Protein 8X8A (pdb70)

InterPro domains:
  IPR004241 Autophagy protein Atg8 ubiquitin-like [PF02991] (14-116)
  IPR004241 Autophagy protein Atg8 ubiquitin-like [PTHR10969] (2-116)
  IPR029071 Ubiquitin-like domain superfamily [SSF54236] (1-116)

Foldseek 3Di:
DDDVVCVVDPLVVLLVVLVVVCVVCVQWAWEFEFAFAPFPFAGQPDGIDTGGQQAFLLNVVVVVCVRRVPDPPQDKFKDFPFATDDRGHGVNVQQVVGPDNSRYTYIHMHSDPGGND/DDDDDDDPDDDDD

Nearest PDB structures (foldseek):
  6hyn-assembly1_A  TM=1.005E+00  e=1.573E-23  Homo sapiens
  6yop-assembly1_A  TM=1.002E+00  e=1.683E-23  Homo sapiens
  6hyo-assembly1_A  TM=1.005E+00  e=2.700E-23  Homo sapiens
  8s1m-assembly1_A  TM=1.004E+00  e=2.888E-23  Homo sapiens
  8t2m-assembly1_A  TM=9.987E-01  e=1.461E-22  Homo sapiens

Solvent-accessible surface area: 7421 Å² total; per-residue (Å²): 64,82,5,100,5,50,128,71,59,64,79,107,150,19,74,126,59,0,70,140,20,73,151,143,75,83,101,34,3,0,0,0,1,22,73,2,58,151,12,214,15,62,109,21,137,52,65,13,0,2,0,0,32,81,2,43,0,12,20,0,30,76,17,0,63,123,112,4,155,28,136,127,119,39,49,18,56,2,3,7,79,88,89,74,8,85,80,99,19,50,1,14,80,15,18,116,97,35,71,35,124,0,75,0,0,8,2,2,1,1,42,81,54,91,38,18,164,154,126,32,38,88,0,85,114,161,45,40,73,111

Organism: Homo sapiens (NCBI:txid9606)

Secondary structure (DSSP, 8-state):
---HHHHHS-HHHHHHHHHHHHHH-TTEEEEEEEEPTT--S---S--EEEEETT-BHHHHHHHHHHHTT--TT---EEEBTTBPPPTTSBHHHHHHHH--TTS-EEEEEESSSSTT-/-PPEEPPSS----

GO terms:
  GO:0005543 phospholipid binding (F, IDA)
  GO:0005739 mitochondrion (C, IGI)
  GO:0005515 protein binding (F, IPI)
  GO:0005776 autophagosome (C, IDA)
  GO:0030659 cytoplasmic vesicle membrane (C, EXP)
  GO:0030957 Tat protein binding (F, IPI)
  GO:0000421 autophagosome membrane (C, TAS)
  GO:0005829 cytosol (C, TAS)
  GO:0031625 ubiquitin protein ligase binding (F, IPI)
  GO:0140312 cargo adaptor activity (F, IPI)
  GO:0061723 glycophagy (P, IPI)

B-factor: mean 34.89, std 11.53, range [19.17, 86.11]

Sequence (130 aa):
MKFQYKEDHPFEEYRKKKEGEKIRKKYPDRVPVIVEKAPKARVPDLDKRKYLVPSSDDLTVGQFYFLIRKRIHLRRPEEDALFFFVNNTIPPTSATMGQLLYEDNHEEDYFLYVAYSDEESVYGKEEWEMVPRHSGSG

Structure (mmCIF, N/CA/C/O backbone):
data_8X8A
#
_entry.id   8X8A
#
_cell.length_a   100.395
_cell.length_b   100.395
_cell.length_c   100.395
_cell.angle_alpha   90.000
_cell.angle_beta   90.000
_cell.angle_gamma   90.000
#
_symmetry.space_group_name_H-M   'I 2 3'
#
loop_
_entity.id
_entity.type
_entity.pdbx_description
1 polymer 'Gamma-aminobutyric acid receptor-associated protein-like 1'
2 polymer 'Starch-binding domain-containing protein 1'
3 water water
#
loop_
_atom_site.group_PDB
_atom_site.id
_atom_site.type_symbol
_atom_site.label_atom_id
_atom_site.label_alt_id
_atom_site.label_comp_id
_atom_site.label_asym_id
_atom_site.label_entity_id
_atom_site.label_seq_id
_atom_site.pdbx_PDB_ins_code
_atom_site.Cartn_x
_atom_site.Cartn_y
_atom_site.Cartn_z
_atom_site.occupancy
_atom_site.B_iso_or_equiv
_atom_site.auth_seq_id
_atom_site.auth_comp_id
_atom_site.auth_asym_id
_atom_site.auth_atom_id
_atom_site.pdbx_PDB_model_num
ATOM 1 N N . MET A 1 1 ? -0.15909 -21.21846 -31.34109 1.000 62.53923 1 MET A N 1
ATOM 2 C CA . MET A 1 1 ? -0.82670 -21.88272 -30.22253 1.000 59.27327 1 MET A CA 1
ATOM 3 C C . MET A 1 1 ? -0.54971 -21.13748 -28.90966 1.000 61.41020 1 MET A C 1
ATOM 4 O O . MET A 1 1 ? 0.54755 -21.24100 -28.35990 1.000 65.40257 1 MET A O 1
ATOM 9 N N . LYS A 1 2 ? -1.53160 -20.40259 -28.39392 1.000 52.28175 2 LYS A N 1
ATOM 10 C CA . LYS A 1 2 ? -1.40227 -19.73485 -27.10167 1.000 51.74663 2 LYS A CA 1
ATOM 11 C C . LYS A 1 2 ? -2.13079 -20.54612 -26.03252 1.000 42.07920 2 LYS A C 1
ATOM 12 O O . LYS A 1 2 ? -3.30522 -20.88800 -26.20365 1.000 47.70906 2 LYS A O 1
ATOM 14 N N . PHE A 1 3 ? -1.43877 -20.86548 -24.93988 1.000 37.35021 3 PHE A N 1
ATOM 15 C CA . PHE A 1 3 ? -2.04320 -21.59975 -23.83359 1.000 36.71957 3 PHE A CA 1
ATOM 16 C C . PHE A 1 3 ? -1.95875 -20.76753 -22.56487 1.000 37.34331 3 PHE A C 1
ATOM 17 O O . PHE A 1 3 ? -0.88439 -20.26272 -22.20964 1.000 38.74699 3 PHE A O 1
ATOM 25 N N . GLN A 1 4 ? -3.09710 -20.61932 -21.88466 1.000 37.85456 4 GLN A N 1
ATOM 26 C CA . GLN A 1 4 ? -3.09460 -19.87463 -20.63530 1.000 36.95119 4 GLN A CA 1
ATOM 27 C C . GLN A 1 4 ? -2.20143 -20.53417 -19.59889 1.000 37.53586 4 GLN A C 1
ATOM 28 O O . GLN A 1 4 ? -1.60332 -19.84777 -18.76649 1.000 37.22474 4 GLN A O 1
ATOM 34 N N . TYR A 1 5 ? -2.10166 -21.85643 -19.63061 1.000 35.69345 5 TYR A N 1
ATOM 35 C CA . TYR A 1 5 ? -1.20795 -22.55379 -18.71630 1.000 35.01750 5 TYR A CA 1
ATOM 36 C C . TYR A 1 5 ? 0.21100 -22.00717 -18.81111 1.000 36.59144 5 TYR A C 1
ATOM 37 O O . TYR A 1 5 ? 0.89958 -21.87590 -17.79377 1.000 34.38488 5 TYR A O 1
ATOM 46 N N . LYS A 1 6 ? 0.67116 -21.68475 -20.02477 1.000 31.91702 6 LYS A N 1
ATOM 47 C CA . LYS A 1 6 ? 2.03383 -21.18786 -20.16873 1.000 33.92367 6 LYS A CA 1
ATOM 48 C C . LYS A 1 6 ? 2.17635 -19.76088 -19.65041 1.000 36.79540 6 LYS A C 1
ATOM 49 O O . LYS A 1 6 ? 3.28706 -19.35926 -19.28185 1.000 41.71072 6 LYS A O 1
ATOM 55 N N . GLU A 1 7 ? 1.07610 -18.99237 -19.61243 1.000 39.29084 7 GLU A N 1
ATOM 56 C CA . GLU A 1 7 ? 1.06711 -17.67663 -18.96995 1.000 47.28579 7 GLU A CA 1
ATOM 57 C C . GLU A 1 7 ? 1.16334 -17.80907 -17.45983 1.000 41.76514 7 GLU A C 1
ATOM 58 O O . GLU A 1 7 ? 1.81800 -16.99592 -16.79256 1.000 45.62596 7 GLU A O 1
ATOM 64 N N . ASP A 1 8 ? 0.49208 -18.82336 -16.91363 1.000 41.05386 8 ASP A N 1
ATOM 65 C CA . ASP A 1 8 ? 0.31218 -18.99171 -15.47792 1.000 40.37576 8 ASP A CA 1
ATOM 66 C C . ASP A 1 8 ? 1.54296 -19.57844 -14.80373 1.000 43.66715 8 ASP A C 1
ATOM 67 O O . ASP A 1 8 ? 1.77506 -19.31421 -13.61932 1.000 43.09235 8 ASP A O 1
ATOM 72 N N . HIS A 1 9 ? 2.32361 -20.38842 -15.51742 1.000 36.60846 9 HIS A N 1
ATOM 73 C CA . HIS A 1 9 ? 3.45740 -21.09301 -14.92665 1.000 37.77877 9 HIS A CA 1
ATOM 74 C C . HIS A 1 9 ? 4.70473 -20.80625 -15.74890 1.000 36.37711 9 HIS A C 1
ATOM 75 O O . HIS A 1 9 ? 4.76932 -21.21617 -16.92658 1.000 35.58528 9 HIS A O 1
ATOM 82 N N . PRO A 1 10 ? 5.71377 -20.13844 -15.17759 1.000 35.09335 10 PRO A N 1
ATOM 83 C CA . PRO A 1 10 ? 6.92320 -19.79945 -15.94222 1.000 36.66659 10 PRO A CA 1
ATOM 84 C C . PRO A 1 10 ? 7.59494 -21.04191 -16.51155 1.000 35.83966 10 PRO A C 1
ATOM 85 O O . PRO A 1 10 ? 7.52455 -22.13052 -15.93525 1.000 35.14905 10 PRO A O 1
ATOM 89 N N . PHE A 1 11 ? 8.26584 -20.85509 -17.65596 1.000 36.96962 11 PHE A N 1
ATOM 90 C CA . PHE A 1 11 ? 8.84361 -21.97809 -18.38906 1.000 32.17785 11 PHE A CA 1
ATOM 91 C C . PHE A 1 11 ? 9.80315 -22.78105 -17.51909 1.000 34.58688 11 PHE A C 1
ATOM 92 O O . PHE A 1 11 ? 9.79717 -24.02039 -17.56108 1.000 30.06352 11 PHE A O 1
ATOM 100 N N . GLU A 1 12 ? 10.62018 -22.09298 -16.71881 1.000 34.79699 12 GLU A N 1
ATOM 101 C CA A GLU A 1 12 ? 11.63920 -22.78562 -15.93724 0.469 34.92582 12 GLU A CA 1
ATOM 102 C CA B GLU A 1 12 ? 11.63977 -22.77887 -15.92647 0.531 34.90767 12 GLU A CA 1
ATOM 103 C C . GLU A 1 12 ? 11.00832 -23.79152 -14.97986 1.000 35.96799 12 GLU A C 1
ATOM 104 O O . GLU A 1 12 ? 11.54727 -24.88865 -14.78153 1.000 33.92414 12 GLU A O 1
ATOM 115 N N . TYR A 1 13 ? 9.84481 -23.45587 -14.41088 1.000 34.99740 13 TYR A N 1
ATOM 116 C CA . TYR A 1 13 ? 9.16065 -24.38512 -13.51998 1.000 34.48935 13 TYR A CA 1
ATOM 117 C C . TYR A 1 13 ? 8.45640 -25.48960 -14.28766 1.000 33.17481 13 TYR A C 1
ATOM 118 O O . TYR A 1 13 ? 8.46014 -26.64274 -13.83847 1.000 29.97240 13 TYR A O 1
ATOM 127 N N . ARG A 1 14 ? 7.87133 -25.18147 -15.45520 1.000 29.79177 14 ARG A N 1
ATOM 128 C CA . ARG A 1 14 ? 7.27762 -26.23825 -16.26850 1.000 26.30171 14 ARG A CA 1
ATOM 129 C C . ARG A 1 14 ? 8.32273 -27.27210 -16.64936 1.000 25.29604 14 ARG A C 1
ATOM 130 O O . ARG A 1 14 ? 8.06160 -28.47803 -16.57231 1.000 24.94429 14 ARG A O 1
ATOM 138 N N . LYS A 1 15 ? 9.51559 -26.81452 -17.05791 1.000 26.16997 15 LYS A N 1
ATOM 139 C CA A LYS A 1 15 ? 10.53638 -27.74843 -17.51967 0.456 24.07160 15 LYS A CA 1
ATOM 140 C CA B LYS A 1 15 ? 10.55322 -27.73513 -17.51352 0.544 24.06978 15 LYS A CA 1
ATOM 141 C C . LYS A 1 15 ? 11.01576 -28.65095 -16.39334 1.000 24.00390 15 LYS A C 1
ATOM 142 O O . LYS A 1 15 ? 11.25050 -29.83823 -16.62265 1.000 24.17861 15 LYS A O 1
ATOM 153 N N . LYS A 1 16 ? 11.17755 -28.10280 -15.18651 1.000 26.11458 16 LYS A N 1
ATOM 154 C CA . LYS A 1 16 ? 11.56674 -28.92557 -14.04397 1.000 27.46013 16 LYS A CA 1
ATOM 155 C C . LYS A 1 16 ? 10.50381 -29.97397 -13.74734 1.000 28.00585 16 LYS A C 1
ATOM 156 O O . LYS A 1 16 ? 10.82494 -31.14779 -13.50898 1.000 28.65683 16 LYS A O 1
ATOM 162 N N . GLU A 1 17 ? 9.22403 -29.57667 -13.78581 1.000 26.83826 17 GLU A N 1
ATOM 163 C CA . GLU A 1 17 ? 8.14220 -30.53015 -13.54756 1.000 25.61178 17 GLU A CA 1
ATOM 164 C C . GLU A 1 17 ? 8.09289 -31.59616 -14.63656 1.000 25.59643 17 GLU A C 1
ATOM 165 O O . GLU A 1 17 ? 7.90427 -32.78553 -14.33814 1.000 27.21043 17 GLU A O 1
ATOM 171 N N . GLY A 1 18 ? 8.24679 -31.19808 -15.90215 1.000 25.07164 18 GLY A N 1
ATOM 172 C CA . GLY A 1 18 ? 8.18882 -32.16984 -16.98432 1.000 23.36133 18 GLY A CA 1
ATOM 173 C C . GLY A 1 18 ? 9.29324 -33.20722 -16.89139 1.000 24.80492 18 GLY A C 1
ATOM 174 O O . GLY A 1 18 ? 9.06328 -34.39272 -17.13030 1.000 23.81556 18 GLY A O 1
ATOM 175 N N . GLU A 1 19 ? 10.50738 -32.77239 -16.55813 1.000 24.38780 19 GLU A N 1
ATOM 176 C CA . GLU A 1 19 ? 11.61897 -33.70660 -16.40131 1.000 24.08270 19 GLU A CA 1
ATOM 177 C C . GLU A 1 19 ? 11.32403 -34.70221 -15.29855 1.000 25.72336 19 GLU A C 1
ATOM 178 O O . GLU A 1 19 ? 11.47343 -35.91859 -15.48619 1.000 24.33644 19 GLU A O 1
ATOM 184 N N . LYS A 1 20 ? 10.86182 -34.20953 -14.14787 1.000 24.60031 20 LYS A N 1
ATOM 185 C CA . LYS A 1 20 ? 10.57286 -35.08912 -13.01753 1.000 27.28497 20 LYS A CA 1
ATOM 186 C C . LYS A 1 20 ? 9.42552 -36.04758 -13.32281 1.000 26.45677 20 LYS A C 1
ATOM 187 O O . LYS A 1 20 ? 9.48165 -37.21924 -12.92126 1.000 27.37649 20 LYS A O 1
ATOM 193 N N . ILE A 1 21 ? 8.37918 -35.58084 -14.01701 1.000 24.42548 21 ILE A N 1
ATOM 194 C CA . ILE A 1 21 ? 7.22471 -36.46687 -14.17574 1.000 25.34547 21 ILE A CA 1
ATOM 195 C C . ILE A 1 21 ? 7.50795 -37.53347 -15.23652 1.000 23.27503 21 ILE A C 1
ATOM 196 O O . ILE A 1 21 ? 7.00526 -38.66353 -15.10998 1.000 25.01699 21 ILE A O 1
ATOM 201 N N . ARG A 1 22 ? 8.34783 -37.23216 -16.24344 1.000 22.86205 22 ARG A N 1
ATOM 202 C CA . ARG A 1 22 ? 8.72817 -38.27018 -17.20330 1.000 24.45327 22 ARG A CA 1
ATOM 203 C C . ARG A 1 22 ? 9.60241 -39.33973 -16.54052 1.000 27.43207 22 ARG A C 1
ATOM 204 O O . ARG A 1 22 ? 9.47935 -40.53205 -16.86048 1.000 25.43488 22 ARG A O 1
ATOM 212 N N . LYS A 1 23 ? 10.45973 -38.94794 -15.58871 1.000 24.71677 23 LYS A N 1
ATOM 213 C CA . LYS A 1 23 ? 11.26767 -39.93056 -14.87033 1.000 22.94860 23 LYS A CA 1
ATOM 214 C C . LYS A 1 23 ? 10.41605 -40.77456 -13.93576 1.000 28.59034 23 LYS A C 1
ATOM 215 O O . LYS A 1 23 ? 10.70474 -41.96080 -13.73490 1.000 29.69510 23 LYS A O 1
ATOM 221 N N . LYS A 1 24 ? 9.37379 -40.18369 -13.34394 1.000 27.59644 24 LYS A N 1
ATOM 222 C CA . LYS A 1 24 ? 8.56125 -40.90668 -12.37592 1.000 27.88871 24 LYS A CA 1
ATOM 223 C C . LYS A 1 24 ? 7.61264 -41.89210 -13.05400 1.000 28.48069 24 LYS A C 1
ATOM 224 O O . LYS A 1 24 ? 7.37195 -42.99215 -12.53016 1.000 31.55630 24 LYS A O 1
ATOM 230 N N . TYR A 1 25 ? 7.08043 -41.51564 -14.21284 1.000 27.89376 25 TYR A N 1
ATOM 231 C CA . TYR A 1 25 ? 6.06802 -42.29727 -14.92080 1.000 27.88432 25 TYR A CA 1
ATOM 232 C C . TYR A 1 25 ? 6.46199 -42.41318 -16.38875 1.000 25.17493 25 TYR A C 1
ATOM 233 O O . TYR A 1 25 ? 5.80116 -41.84463 -17.26551 1.000 26.71954 25 TYR A O 1
ATOM 242 N N . PRO A 1 26 ? 7.51219 -43.17927 -16.70385 1.000 28.57496 26 PRO A N 1
ATOM 243 C CA . PRO A 1 26 ? 7.99968 -43.19395 -18.09624 1.000 27.35374 26 PRO A CA 1
ATOM 244 C C . PRO A 1 26 ? 7.03401 -43.81305 -19.09383 1.000 31.17576 26 PRO A C 1
ATOM 245 O O . PRO A 1 26 ? 7.18012 -43.53814 -20.29282 1.000 33.76417 26 PRO A O 1
ATOM 249 N N . ASP A 1 27 ? 6.06067 -44.61525 -18.64902 1.000 30.22999 27 ASP A N 1
ATOM 250 C CA . ASP A 1 27 ? 5.04657 -45.18570 -19.53955 1.000 29.68509 27 ASP A CA 1
ATOM 251 C C . ASP A 1 27 ? 3.81522 -44.30367 -19.68678 1.000 28.76354 27 ASP A C 1
ATOM 252 O O . ASP A 1 27 ? 2.83236 -44.73456 -20.30376 1.000 32.11391 27 ASP A O 1
ATOM 257 N N . ARG A 1 28 ? 3.84521 -43.09133 -19.13407 1.000 26.77069 28 ARG A N 1
ATOM 258 C CA . ARG A 1 28 ? 2.81414 -42.08783 -19.34471 1.000 25.45794 28 ARG A CA 1
ATOM 259 C C . ARG A 1 28 ? 3.43178 -40.83675 -19.94045 1.000 24.25467 28 ARG A C 1
ATOM 260 O O . ARG A 1 28 ? 4.64428 -40.60635 -19.84496 1.000 28.43751 28 ARG A O 1
ATOM 268 N N . VAL A 1 29 ? 2.58645 -40.02994 -20.56792 1.000 22.92667 29 VAL A N 1
ATOM 269 C CA . VAL A 1 29 ? 3.05741 -38.74499 -21.06702 1.000 22.57447 29 VAL A CA 1
ATOM 270 C C . VAL A 1 29 ? 2.23584 -37.61619 -20.45924 1.000 23.40183 29 VAL A C 1
ATOM 271 O O . VAL A 1 29 ? 1.01043 -37.75162 -20.26229 1.000 23.01996 29 VAL A O 1
ATOM 275 N N . PRO A 1 30 ? 2.87135 -36.50513 -20.12608 1.000 22.25885 30 PRO A N 1
ATOM 276 C CA . PRO A 1 30 ? 2.15003 -35.37773 -19.50632 1.000 23.20154 30 PRO A CA 1
ATOM 277 C C . PRO A 1 30 ? 1.53692 -34.46998 -20.55805 1.000 23.07501 30 PRO A C 1
ATOM 278 O O . PRO A 1 30 ? 2.23094 -33.99463 -21.47984 1.000 21.68424 30 PRO A O 1
ATOM 282 N N . VAL A 1 31 ? 0.23281 -34.20962 -20.39940 1.000 22.10644 31 VAL A N 1
ATOM 283 C CA . VAL A 1 31 ? -0.56172 -33.50378 -21.40134 1.000 22.17370 31 VAL A CA 1
ATOM 284 C C . VAL A 1 31 ? -1.29526 -32.36116 -20.72078 1.000 22.22596 31 VAL A C 1
ATOM 285 O O . VAL A 1 31 ? -1.95797 -32.55390 -19.69913 1.000 23.43110 31 VAL A O 1
ATOM 289 N N . ILE A 1 32 ? -1.13413 -31.16051 -21.27214 1.000 22.75725 32 ILE A N 1
ATOM 290 C CA . ILE A 1 32 ? -1.89028 -29.98718 -20.85737 1.000 24.14094 32 ILE A CA 1
ATOM 291 C C . ILE A 1 32 ? -3.02166 -29.81614 -21.86241 1.000 22.16841 32 ILE A C 1
ATOM 292 O O . ILE A 1 32 ? -2.77146 -29.73018 -23.07370 1.000 24.24911 32 ILE A O 1
ATOM 297 N N . VAL A 1 33 ? -4.26436 -29.76420 -21.37359 1.000 22.18217 33 VAL A N 1
ATOM 298 C CA . VAL A 1 33 ? -5.43851 -29.68348 -22.24082 1.000 23.46740 33 VAL A CA 1
ATOM 299 C C . VAL A 1 33 ? -6.18747 -28.38730 -21.94733 1.000 26.59420 33 VAL A C 1
ATOM 300 O O . VAL A 1 33 ? -6.54903 -28.12591 -20.78821 1.000 28.82022 33 VAL A O 1
ATOM 304 N N . GLU A 1 34 ? -6.47315 -27.60043 -22.99392 1.000 23.53585 34 GLU A N 1
ATOM 305 C CA . GLU A 1 34 ? -7.18123 -26.33790 -22.83797 1.000 24.11077 34 GLU A CA 1
ATOM 306 C C . GLU A 1 34 ? -8.14487 -26.08374 -23.99214 1.000 24.24755 34 GLU A C 1
ATOM 307 O O . GLU A 1 34 ? -7.90647 -26.51734 -25.12030 1.000 25.36494 34 GLU A O 1
ATOM 313 N N . LYS A 1 35 ? -9.20478 -25.31963 -23.71788 1.000 27.84626 35 LYS A N 1
ATOM 314 C CA . LYS A 1 35 ? -10.08240 -24.83707 -24.77552 1.000 30.54292 35 LYS A CA 1
ATOM 315 C C . LYS A 1 35 ? -9.34282 -23.95384 -25.76857 1.000 31.31885 35 LYS A C 1
ATOM 316 O O . LYS A 1 35 ? -8.63840 -23.01672 -25.38173 1.000 33.37191 35 LYS A O 1
ATOM 322 N N . ALA A 1 36 ? -9.58375 -24.19503 -27.05481 1.000 28.71487 36 ALA A N 1
ATOM 323 C CA . ALA A 1 36 ? -9.05553 -23.32188 -28.08659 1.000 30.43049 36 ALA A CA 1
ATOM 324 C C . ALA A 1 36 ? -9.70910 -21.94371 -28.00887 1.000 35.39215 36 ALA A C 1
ATOM 325 O O . ALA A 1 36 ? -10.85872 -21.81328 -27.57137 1.000 30.98674 36 ALA A O 1
ATOM 327 N N . PRO A 1 37 ? -8.98824 -20.89433 -28.40712 1.000 39.52507 37 PRO A N 1
ATOM 328 C CA . PRO A 1 37 ? -9.59793 -19.56486 -28.46259 1.000 39.93328 37 PRO A CA 1
ATOM 329 C C . PRO A 1 37 ? -10.86801 -19.57307 -29.29749 1.000 42.79168 37 PRO A C 1
ATOM 330 O O . PRO A 1 37 ? -10.92970 -20.18522 -30.36880 1.000 40.41046 37 PRO A O 1
ATOM 334 N N . LYS A 1 38 ? -11.88868 -18.89816 -28.76544 1.000 38.56499 38 LYS A N 1
ATOM 335 C CA . LYS A 1 38 ? -13.21450 -18.70423 -29.35431 1.000 43.60081 38 LYS A CA 1
ATOM 336 C C . LYS A 1 38 ? -13.96285 -19.99312 -29.63835 1.000 35.06401 38 LYS A C 1
ATOM 337 O O . LYS A 1 38 ? -14.99036 -19.95170 -30.31020 1.000 38.60954 38 LYS A O 1
ATOM 343 N N . ALA A 1 39 ? -13.51696 -21.12586 -29.10304 1.000 34.91985 39 ALA A N 1
ATOM 344 C CA . ALA A 1 39 ? -14.34792 -22.32163 -29.17396 1.000 34.71605 39 ALA A CA 1
ATOM 345 C C . ALA A 1 39 ? -15.58330 -22.13939 -28.30353 1.000 38.01269 39 ALA A C 1
ATOM 346 O O . ALA A 1 39 ? -15.51311 -21.55596 -27.21596 1.000 43.52663 39 ALA A O 1
ATOM 348 N N . ARG A 1 40 ? -16.71497 -22.65016 -28.78273 1.000 35.20468 40 ARG A N 1
ATOM 349 C CA . ARG A 1 40 ? -17.95902 -22.67797 -28.00717 1.000 34.36647 40 ARG A CA 1
ATOM 350 C C . ARG A 1 40 ? -18.14323 -24.11354 -27.53247 1.000 37.01421 40 ARG A C 1
ATOM 351 O O . ARG A 1 40 ? -18.82076 -24.92921 -28.15805 1.000 44.40651 40 ARG A O 1
ATOM 359 N N . VAL A 1 41 ? -17.49264 -24.42409 -26.42267 1.000 32.78888 41 VAL A N 1
ATOM 360 C CA . VAL A 1 41 ? -17.51582 -25.74652 -25.80268 1.000 36.04040 41 VAL A CA 1
ATOM 361 C C . VAL A 1 41 ? -17.41256 -25.47859 -24.31172 1.000 38.09610 41 VAL A C 1
ATOM 362 O O . VAL A 1 41 ? -16.92410 -24.40802 -23.92332 1.000 38.60587 41 VAL A O 1
ATOM 366 N N . PRO A 1 42 ? -17.85236 -26.39082 -23.44912 1.000 38.14510 42 PRO A N 1
ATOM 367 C CA . PRO A 1 42 ? -17.75809 -26.13647 -22.01220 1.000 44.85274 42 PRO A CA 1
ATOM 368 C C . PRO A 1 42 ? -16.31834 -26.10862 -21.53747 1.000 37.85134 42 PRO A C 1
ATOM 369 O O . PRO A 1 42 ? -15.39542 -26.65576 -22.15969 1.000 33.92751 42 PRO A O 1
ATOM 373 N N . ASP A 1 43 ? -16.13536 -25.43324 -20.40943 1.000 49.15594 43 ASP A N 1
ATOM 374 C CA . ASP A 1 43 ? -14.84005 -25.36574 -19.76070 1.000 44.50680 43 ASP A CA 1
ATOM 375 C C . ASP A 1 43 ? -14.42412 -26.73890 -19.25154 1.000 46.22106 43 ASP A C 1
ATOM 376 O O . ASP A 1 43 ? -15.25416 -27.61850 -18.98849 1.000 44.91268 43 ASP A O 1
ATOM 381 N N . LEU A 1 44 ? -13.11857 -26.90072 -19.09076 1.000 42.41660 44 LEU A N 1
ATOM 382 C CA . LEU A 1 44 ? -12.51191 -28.09855 -18.52628 1.000 42.06548 44 LEU A CA 1
ATOM 383 C C . LEU A 1 44 ? -11.67530 -27.63742 -17.34132 1.000 43.45707 44 LEU A C 1
ATOM 384 O O . LEU A 1 44 ? -10.61928 -27.01986 -17.52386 1.000 51.14176 44 LEU A O 1
ATOM 389 N N . ASP A 1 45 ? -12.16346 -27.90881 -16.13156 1.000 48.35627 45 ASP A N 1
ATOM 390 C CA . ASP A 1 45 ? -11.47196 -27.47093 -14.92046 1.000 55.10438 45 ASP A CA 1
ATOM 391 C C . ASP A 1 45 ? -10.09209 -28.11472 -14.80898 1.000 50.06583 45 ASP A C 1
ATOM 392 O O . ASP A 1 45 ? -9.07988 -27.42821 -14.61878 1.000 48.49393 45 ASP A O 1
ATOM 397 N N . LYS A 1 46 ? -10.04325 -29.44043 -14.89842 1.000 38.67073 46 LYS A N 1
ATOM 398 C CA . LYS A 1 46 ? -8.79232 -30.18438 -14.90674 1.000 36.66271 46 LYS A CA 1
ATOM 399 C C . LYS A 1 46 ? -8.04952 -29.95962 -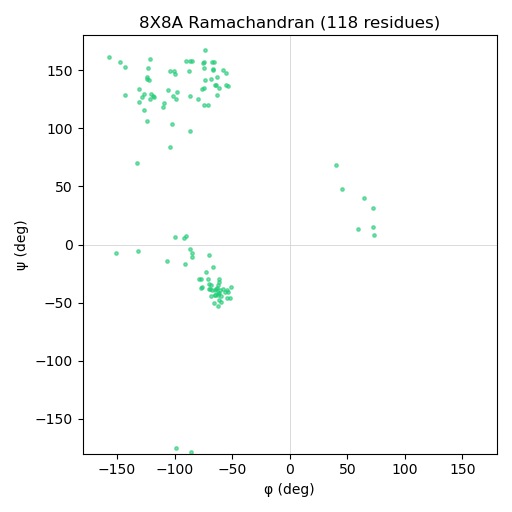16.21429 1.000 31.75177 46 LYS A C 1
ATOM 400 O O . LYS A 1 46 ? -8.54841 -30.33558 -17.27911 1.000 34.69153 46 LYS A O 1
ATOM 406 N N . ARG A 1 47 ? -6.82892 -29.41456 -16.14807 1.000 30.62795 47 ARG A N 1
ATOM 407 C CA . ARG A 1 47 ? -6.02562 -29.22424 -17.34692 1.000 29.61867 47 ARG A CA 1
ATOM 408 C C . ARG A 1 47 ? -4.86303 -30.19916 -17.47134 1.000 26.16429 47 ARG A C 1
ATOM 409 O O . ARG A 1 47 ? -4.27248 -30.29624 -18.54669 1.000 26.87574 47 ARG A O 1
ATOM 417 N N . LYS A 1 48 ? -4.49751 -30.91683 -16.40661 1.000 26.59906 48 LYS A N 1
ATOM 418 C CA . LYS A 1 48 ? -3.26880 -31.71511 -16.39057 1.000 24.81777 48 LYS A CA 1
ATOM 419 C C . LYS A 1 48 ? -3.60744 -33.19807 -16.39979 1.000 26.67627 48 LYS A C 1
ATOM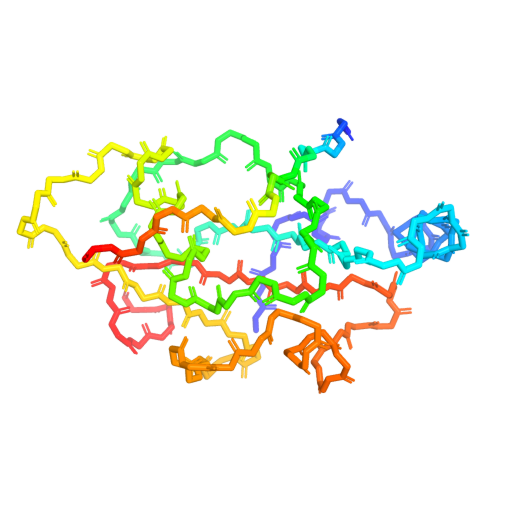 420 O O . LYS A 1 48 ? -4.22925 -33.69634 -15.45416 1.000 28.18811 48 LYS A O 1
ATOM 426 N N . TYR A 1 49 ? -3.16963 -33.90458 -17.44443 1.000 24.11913 49 TYR A N 1
ATOM 427 C CA . TYR A 1 49 ? -3.47449 -35.31972 -17.62611 1.000 25.47433 49 TYR A CA 1
ATOM 428 C C . TYR A 1 49 ? -2.20197 -36.12332 -17.84047 1.000 25.47622 49 TYR A C 1
ATOM 429 O O . TYR A 1 49 ? -1.38017 -35.77147 -18.69663 1.000 26.63581 49 TYR A O 1
ATOM 438 N N . LEU A 1 50 ? -2.04155 -37.19446 -17.07547 1.000 25.38569 50 LEU A N 1
ATOM 439 C CA . LEU A 1 50 ? -0.93471 -38.13804 -17.24453 1.000 23.69823 50 LEU A CA 1
ATOM 440 C C . LEU A 1 50 ? -1.50568 -39.34933 -17.97442 1.000 24.06030 50 LEU A C 1
ATOM 441 O O . LEU A 1 50 ? -2.19075 -40.17660 -17.38138 1.000 25.59113 50 LEU A O 1
ATOM 446 N N . VAL A 1 51 ? -1.21329 -39.45648 -19.25976 1.000 24.93803 51 VAL A N 1
ATOM 447 C CA . VAL A 1 51 ? -1.92505 -40.35403 -20.17280 1.000 25.07936 51 VAL A CA 1
ATOM 448 C C . VAL A 1 51 ? -1.03881 -41.55353 -20.49409 1.000 26.33773 51 VAL A C 1
ATOM 449 O O . VAL A 1 51 ? 0.13454 -41.36964 -20.83230 1.000 25.45886 51 VAL A O 1
ATOM 453 N N . PRO A 1 52 ? -1.54957 -42.77779 -20.43507 1.000 25.74239 52 PRO A N 1
ATOM 454 C CA . PRO A 1 52 ? -0.76051 -43.93570 -20.88197 1.000 27.74921 52 PRO A CA 1
ATOM 455 C C . PRO A 1 52 ? -0.28283 -43.73541 -22.31228 1.000 27.20848 52 PRO A C 1
ATOM 456 O O . PRO A 1 52 ? -1.02972 -43.25821 -23.16914 1.000 25.62007 52 PRO A O 1
ATOM 460 N N . SER A 1 53 ? 0.98246 -44.08296 -22.56324 1.000 26.26034 53 SER A N 1
ATOM 461 C CA A SER A 1 53 ? 1.54049 -43.81063 -23.88413 0.469 26.22220 53 SER A CA 1
ATOM 462 C CA B SER A 1 53 ? 1.56160 -43.83521 -23.87923 0.531 26.17958 53 SER A CA 1
ATOM 463 C C . SER A 1 53 ? 0.81083 -44.57672 -24.97451 1.000 29.01725 53 SER A C 1
ATOM 464 O O . SER A 1 53 ? 0.77646 -44.11923 -26.12093 1.000 27.66070 53 SER A O 1
ATOM 469 N N . ASP A 1 54 ? 0.20711 -45.71836 -24.63718 1.000 27.59726 54 ASP A N 1
ATOM 470 C CA A ASP A 1 54 ? -0.51027 -46.55104 -25.59457 0.544 31.31460 54 ASP A CA 1
ATOM 471 C CA B ASP A 1 54 ? -0.51761 -46.55842 -25.58446 0.456 31.33123 54 ASP A CA 1
ATOM 472 C C . ASP A 1 54 ? -1.94769 -46.10332 -25.82644 1.000 29.19447 54 ASP A C 1
ATOM 473 O O . ASP A 1 54 ? -2.60806 -46.64557 -26.72288 1.000 30.71958 54 ASP A O 1
ATOM 482 N N . LEU A 1 55 ? -2.45546 -45.14784 -25.04701 1.000 25.20995 55 LEU A N 1
ATOM 483 C CA . LEU A 1 55 ? -3.80923 -44.65853 -25.27081 1.000 25.33792 55 LEU A CA 1
ATOM 484 C C . LEU A 1 55 ? -3.91544 -43.95803 -26.61894 1.000 29.11054 55 LEU A C 1
ATOM 485 O O . LEU A 1 55 ? -3.01743 -43.19637 -27.00118 1.000 26.99432 55 LEU A O 1
ATOM 490 N N . THR A 1 56 ? -5.00526 -44.21888 -27.35034 1.000 26.50845 56 THR A N 1
ATOM 491 C CA . THR A 1 56 ? -5.15697 -43.58822 -28.66144 1.000 25.48542 56 THR A CA 1
ATOM 492 C C . THR A 1 56 ? -5.80159 -42.21247 -28.55041 1.000 26.49084 56 THR A C 1
ATOM 493 O O . THR A 1 56 ? -6.49270 -41.87889 -27.57864 1.000 24.57410 56 THR A O 1
ATOM 497 N N . VAL A 1 57 ? -5.55323 -41.40265 -29.57727 1.000 25.19432 57 VAL A N 1
ATOM 498 C CA . VAL A 1 57 ? -6.23119 -40.11396 -29.68411 1.000 23.06818 57 VAL A CA 1
ATOM 499 C C . VAL A 1 57 ? -7.74911 -40.30367 -29.60243 1.000 23.66015 57 VAL A C 1
ATOM 500 O O . VAL A 1 57 ? -8.44208 -39.56031 -28.90025 1.000 24.18744 57 VAL A O 1
ATOM 504 N N . GLY A 1 58 ? -8.27137 -41.35460 -30.24855 1.000 24.63431 58 GLY A N 1
ATOM 505 C CA . GLY A 1 58 ? -9.69713 -41.64355 -30.18020 1.000 23.61014 58 GLY A CA 1
ATOM 506 C C . GLY A 1 58 ? -10.18994 -41.93137 -28.77266 1.000 24.54341 58 GLY A C 1
ATOM 507 O O . GLY A 1 58 ? -11.26658 -41.47104 -28.37889 1.000 24.44302 58 GLY A O 1
ATOM 508 N N . GLN A 1 59 ? -9.41667 -42.69981 -27.99871 1.000 25.77632 59 GLN A N 1
ATOM 509 C CA . GLN A 1 59 ? -9.77052 -42.91919 -26.59685 1.000 26.69556 59 GLN A CA 1
ATOM 510 C C . GLN A 1 59 ? -9.73850 -41.61332 -25.81273 1.000 23.45959 59 GLN A C 1
ATOM 511 O O . GLN A 1 59 ? -10.57484 -41.39418 -24.92142 1.000 24.92629 59 GLN A O 1
ATOM 517 N N . PHE A 1 60 ? -8.77925 -40.72824 -26.12727 1.000 21.89014 60 PHE A N 1
ATOM 518 C CA . PHE A 1 60 ? -8.69825 -39.44548 -25.42841 1.000 22.14726 60 PHE A CA 1
ATOM 519 C C . PHE A 1 60 ? -9.87028 -38.52563 -25.78811 1.000 24.17080 60 PHE A C 1
ATOM 520 O O . PHE A 1 60 ? -10.38402 -37.81684 -24.91014 1.000 23.66804 60 PHE A O 1
ATOM 528 N N . TYR A 1 61 ? -10.31627 -38.52287 -27.06226 1.000 22.23339 61 TYR A N 1
ATOM 529 C CA . TYR A 1 61 ? -11.56089 -37.83284 -27.41232 1.000 21.54888 61 TYR A CA 1
ATOM 530 C C . TYR A 1 61 ? -12.71724 -38.32565 -26.55086 1.000 24.52546 61 TYR A C 1
ATOM 531 O O . TYR A 1 61 ? -13.50460 -37.52976 -26.03312 1.000 22.31031 61 TYR A O 1
ATOM 540 N N . PHE A 1 62 ? -12.84579 -39.65008 -26.39411 1.000 22.72739 62 PHE A N 1
ATOM 541 C CA . PHE A 1 62 ? -13.97078 -40.19271 -25.64002 1.000 25.15972 62 PHE A CA 1
ATOM 542 C C . PHE A 1 62 ? -13.94599 -39.69024 -24.19956 1.000 25.45559 62 PHE A C 1
ATOM 543 O O . PHE A 1 62 ? -14.98872 -39.32884 -23.63547 1.000 24.42822 62 PHE A O 1
ATOM 551 N N . LEU A 1 63 ? -12.75013 -39.61166 -23.61779 1.000 23.27671 63 LEU A N 1
ATOM 552 C CA . LEU A 1 63 ? -12.60240 -39.14010 -22.24823 1.000 23.80722 63 LEU A CA 1
ATOM 553 C C . LEU A 1 63 ? -12.99685 -37.67147 -22.13728 1.000 24.20938 63 LEU A C 1
ATOM 554 O O . LEU A 1 63 ? -13.77383 -37.28877 -21.24631 1.000 25.35481 63 LEU A O 1
ATOM 559 N N . ILE A 1 64 ? -12.44775 -36.82676 -23.01433 1.000 23.64301 64 ILE A N 1
ATOM 560 C CA . ILE A 1 64 ? -12.70315 -35.39569 -22.89547 1.000 23.47972 64 ILE A CA 1
ATOM 561 C C . ILE A 1 64 ? -14.16626 -35.07558 -23.19820 1.000 24.83595 64 ILE A C 1
ATOM 562 O O . ILE A 1 64 ? -14.76922 -34.22652 -22.51856 1.000 24.43084 64 ILE A O 1
ATOM 567 N N . ARG A 1 65 ? -14.76510 -35.74664 -24.19612 1.000 25.89864 65 ARG A N 1
ATOM 568 C CA . ARG A 1 65 ? -16.19303 -35.56970 -24.48307 1.000 24.80156 65 ARG A CA 1
ATOM 569 C C . ARG A 1 65 ? -17.02799 -35.76479 -23.22156 1.000 25.17096 65 ARG A C 1
ATOM 570 O O . ARG A 1 65 ? -17.92166 -34.95577 -22.92096 1.000 25.60279 65 ARG A O 1
ATOM 578 N N . LYS A 1 66 ? -16.73396 -36.83370 -22.46420 1.000 26.36373 66 LYS A N 1
ATOM 579 C CA . LYS A 1 66 ? -17.44386 -37.12830 -21.21671 1.000 27.38953 66 LYS A CA 1
ATOM 580 C C . LYS A 1 66 ? -17.20870 -36.04729 -20.15964 1.000 25.69466 66 LYS A C 1
ATOM 581 O O . LYS A 1 66 ? -18.15437 -35.60409 -19.49293 1.000 29.46740 66 LYS A O 1
ATOM 587 N N . ARG A 1 67 ? -15.95521 -35.59782 -20.01393 1.000 26.28438 67 ARG A N 1
ATOM 588 C CA . ARG A 1 67 ? -15.61162 -34.62248 -18.97850 1.000 27.61757 67 ARG A CA 1
ATOM 589 C C . ARG A 1 67 ? -16.34268 -33.30015 -19.18152 1.000 27.62850 67 ARG A C 1
ATOM 590 O O . ARG A 1 67 ? -16.67476 -32.61275 -18.20847 1.000 33.45048 67 ARG A O 1
ATOM 598 N N . ILE A 1 68 ? -16.55540 -32.89478 -20.43745 1.000 28.60049 68 ILE A N 1
ATOM 599 C CA . ILE A 1 68 ? -17.21478 -31.62289 -20.70777 1.000 28.24819 68 ILE A CA 1
ATOM 600 C C . ILE A 1 68 ? -18.69567 -31.80219 -21.04580 1.000 28.31950 68 ILE A C 1
ATOM 601 O O . ILE A 1 68 ? -19.37553 -30.82087 -21.38415 1.000 33.21133 68 ILE A O 1
ATOM 606 N N . HIS A 1 69 ? -19.22676 -33.02107 -20.92390 1.000 28.26468 69 HIS A N 1
ATOM 607 C CA . HIS A 1 69 ? -20.68053 -33.26502 -21.00926 1.000 27.55581 69 HIS A CA 1
ATOM 608 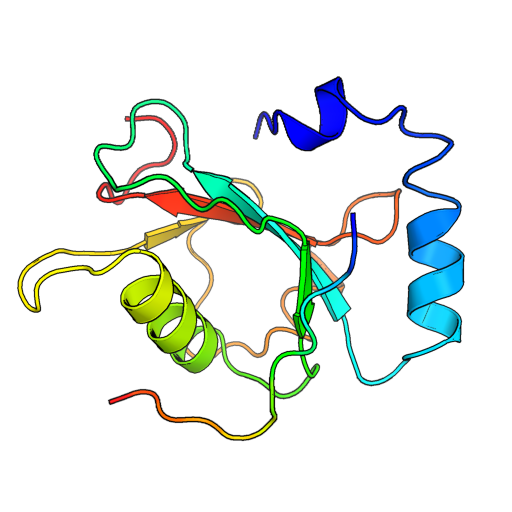C C . HIS A 1 69 ? -21.22010 -32.93803 -22.39931 1.000 28.51243 69 HIS A C 1
ATOM 609 O O . HIS A 1 69 ? -22.28877 -32.33873 -22.51622 1.000 31.90989 69 HIS A O 1
ATOM 616 N N . LEU A 1 70 ? -20.48751 -33.27621 -23.45130 1.000 26.27244 70 LEU A N 1
ATOM 617 C CA . LEU A 1 70 ? -20.99522 -33.02546 -24.79310 1.000 29.40356 70 LEU A CA 1
ATOM 618 C C . LEU A 1 70 ? -22.25786 -33.83480 -25.06348 1.000 28.30805 70 LEU A C 1
ATOM 619 O O . LEU A 1 70 ? -22.41070 -34.96588 -24.57882 1.000 31.07932 70 LEU A O 1
ATOM 624 N N . ARG A 1 71 ? -23.18762 -33.23723 -25.81567 1.000 27.85183 71 ARG A N 1
ATOM 625 C CA A ARG A 1 71 ? -24.29496 -34.00465 -26.36035 0.569 28.74498 71 ARG A CA 1
ATOM 626 C CA B ARG A 1 71 ? -24.29413 -34.00517 -26.35952 0.431 28.82386 71 ARG A CA 1
ATOM 627 C C . ARG A 1 71 ? -23.78113 -34.87889 -27.50048 1.000 27.33054 71 ARG A C 1
ATOM 628 O O . ARG A 1 71 ? -22.77801 -34.53952 -28.13545 1.000 26.88719 71 ARG A O 1
ATOM 643 N N . PRO A 1 72 ? -24.45961 -36.00351 -27.78467 1.000 30.41133 72 PRO A N 1
ATOM 644 C CA . PRO A 1 72 ? -23.99738 -36.87606 -28.87989 1.000 31.37275 72 PRO A CA 1
ATOM 645 C C . PRO A 1 72 ? -23.76920 -36.14616 -30.18818 1.000 36.56329 72 PRO A C 1
ATOM 646 O O . PRO A 1 72 ? -22.81875 -36.45566 -30.91027 1.000 34.27470 72 PRO A O 1
ATOM 650 N N . GLU A 1 73 ? -24.60739 -35.16314 -30.49821 1.000 32.42484 73 GLU A N 1
ATOM 651 C CA A GLU A 1 73 ? -24.50566 -34.45315 -31.76460 0.607 35.47703 73 GLU A CA 1
ATOM 652 C CA B GLU A 1 73 ? -24.51299 -34.44713 -31.76279 0.393 35.47473 73 GLU A CA 1
ATOM 653 C C . GLU A 1 73 ? -23.48424 -33.32021 -31.74492 1.000 33.12701 73 GLU A C 1
ATOM 654 O O . GLU A 1 73 ? -23.21955 -32.72758 -32.79902 1.000 33.43010 73 GLU A O 1
ATOM 665 N N . ASP A 1 74 ? -22.89774 -33.00268 -30.59497 1.000 27.85008 74 ASP A N 1
ATOM 666 C CA . ASP A 1 74 ? -21.83621 -32.00999 -30.56245 1.000 25.44721 74 ASP A CA 1
ATOM 667 C C . ASP A 1 74 ? -20.57076 -32.62329 -31.16124 1.000 26.25123 74 ASP A C 1
ATOM 668 O O . ASP A 1 74 ? -20.25742 -33.79467 -30.91474 1.000 26.45310 74 ASP A O 1
ATOM 673 N N . ALA A 1 75 ? -19.82762 -31.83052 -31.92038 1.000 24.24031 75 ALA A N 1
ATOM 674 C CA . ALA A 1 75 ? -18.52510 -32.22456 -32.44281 1.000 22.67196 75 ALA A CA 1
ATOM 675 C C . ALA A 1 75 ? -17.40013 -31.84870 -31.47178 1.000 23.03576 75 ALA A C 1
ATOM 676 O O . ALA A 1 75 ? -17.54140 -30.96195 -30.62897 1.000 28.26492 75 ALA A O 1
ATOM 678 N N . LEU A 1 76 ? -16.26656 -32.53366 -31.60374 1.000 21.68513 76 LEU A N 1
ATOM 679 C CA . LEU A 1 76 ? -15.07697 -32.22716 -30.81741 1.000 22.77780 76 LEU A CA 1
ATOM 680 C C . LEU A 1 76 ? -13.84698 -32.43384 -31.68897 1.000 25.10282 76 LEU A C 1
ATOM 681 O O . LEU A 1 76 ? -13.69444 -33.48948 -32.31771 1.000 22.62730 76 LEU A O 1
ATOM 686 N N . PHE A 1 77 ? -12.97957 -31.42486 -31.74364 1.000 21.20966 77 PHE A N 1
ATOM 687 C CA . PHE A 1 77 ? -11.73366 -31.50811 -32.49077 1.000 21.17281 77 PHE A CA 1
ATOM 688 C C . PHE A 1 77 ? -10.57650 -31.21592 -31.55615 1.000 21.74636 77 PHE A C 1
ATOM 689 O O . PHE A 1 77 ? -10.67725 -30.33379 -30.69219 1.000 22.16175 77 PHE A O 1
ATOM 697 N N . PHE A 1 78 ? -9.46633 -31.93539 -31.74319 1.000 20.05315 78 PHE A N 1
ATOM 698 C CA . PHE A 1 78 ? -8.22345 -31.63639 -31.03830 1.000 22.00105 78 PHE A CA 1
ATOM 699 C C . PHE A 1 78 ? -7.25220 -30.94598 -31.98253 1.000 21.33402 78 PHE A C 1
ATOM 700 O O . PHE A 1 78 ? -7.20762 -31.23483 -33.18529 1.000 21.66739 78 PHE A O 1
ATOM 708 N N . PHE A 1 79 ? -6.41672 -30.08333 -31.41126 1.000 22.25740 79 PHE A N 1
ATOM 709 C CA . PHE A 1 79 ? -5.33705 -29.45370 -32.15992 1.000 21.67875 79 PHE A CA 1
ATOM 710 C C . PHE A 1 79 ? -4.03967 -29.58860 -31.38812 1.000 25.09408 79 PHE A C 1
ATOM 711 O O . PHE A 1 79 ? -3.98695 -29.30486 -30.18759 1.000 26.28953 79 PHE A O 1
ATOM 719 N N . VAL A 1 80 ? -2.98332 -29.98161 -32.08813 1.000 25.80791 80 VAL A N 1
ATOM 720 C CA . VAL A 1 80 ? -1.62616 -30.00565 -31.55595 1.000 24.23355 80 VAL A CA 1
ATOM 721 C C . VAL A 1 80 ? -0.76346 -29.30301 -32.58596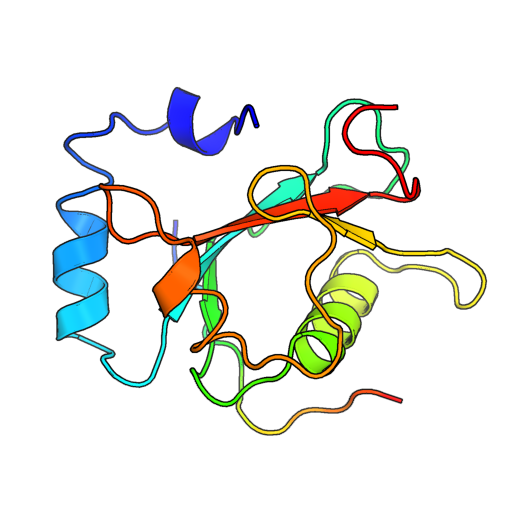 1.000 24.38087 80 VAL A C 1
ATOM 722 O O . VAL A 1 80 ? -0.76925 -29.68845 -33.76319 1.000 26.92096 80 VAL A O 1
ATOM 726 N N . ASN A 1 81 ? -0.06231 -28.24304 -32.16378 1.000 26.91380 81 ASN A N 1
ATOM 727 C CA . ASN A 1 81 ? 0.70756 -27.39037 -33.06479 1.000 31.05468 81 ASN A CA 1
ATOM 728 C C . ASN A 1 81 ? -0.09221 -27.02890 -34.31424 1.000 35.48623 81 ASN A C 1
ATOM 729 O O . ASN A 1 81 ? 0.37660 -27.17654 -35.43826 1.000 34.87045 81 ASN A O 1
ATOM 734 N N . ASN A 1 82 ? -1.33421 -26.59386 -34.09776 1.000 31.13048 82 ASN A N 1
ATOM 735 C CA . ASN A 1 82 ? -2.24956 -26.04536 -35.10210 1.000 36.23692 82 ASN A CA 1
ATOM 736 C C . ASN A 1 82 ? -2.84038 -27.07545 -36.05539 1.000 41.41057 82 ASN A C 1
ATOM 737 O O . ASN A 1 82 ? -3.51886 -26.69260 -37.02342 1.000 47.68580 82 ASN A O 1
ATOM 742 N N . THR A 1 83 ? -2.62211 -28.36176 -35.81098 1.000 31.36905 83 THR A N 1
ATOM 743 C CA . THR A 1 83 ? -3.03136 -29.43932 -36.70201 1.000 37.43324 83 THR A CA 1
ATOM 744 C C . THR A 1 83 ? -3.90521 -30.42031 -35.94017 1.000 27.31394 83 THR A C 1
ATOM 745 O O . THR A 1 83 ? -3.66557 -30.68962 -34.76057 1.000 28.66143 83 THR A O 1
ATOM 749 N N . ILE A 1 84 ? -4.90909 -30.97148 -36.61884 1.000 26.96320 84 ILE A N 1
ATOM 750 C CA . ILE A 1 84 ? -5.68820 -32.07164 -36.04547 1.000 26.62422 84 ILE A CA 1
ATOM 751 C C . ILE A 1 84 ? -4.90279 -33.38196 -36.07579 1.000 26.45633 84 ILE A C 1
ATOM 752 O O . ILE A 1 84 ? -4.55642 -33.87564 -37.15500 1.000 28.54696 84 ILE A O 1
ATOM 757 N N . PRO A 1 85 ? -4.64066 -33.99161 -34.91938 1.000 24.43292 85 PRO A N 1
ATOM 758 C CA . PRO A 1 85 ? -3.87174 -35.24089 -34.90552 1.000 26.97053 85 PRO A CA 1
ATOM 759 C C . PRO A 1 85 ? -4.71912 -36.39965 -35.40099 1.000 28.87663 85 PRO A C 1
ATOM 760 O O . PRO A 1 85 ? -5.95041 -36.40045 -35.22756 1.000 28.64990 85 PRO A O 1
ATOM 764 N N . PRO A 1 86 ? -4.10200 -37.42827 -35.98933 1.000 26.89828 86 PRO A N 1
ATOM 765 C CA . PRO A 1 86 ? -4.88212 -38.58076 -36.46165 1.000 29.39366 86 PRO A CA 1
ATOM 766 C C . PRO A 1 86 ? -5.54211 -39.29923 -35.29250 1.000 25.75903 86 PRO A C 1
ATOM 767 O O . PRO A 1 86 ? -4.93300 -39.51719 -34.23930 1.000 26.55317 86 PRO A O 1
ATOM 771 N N . THR A 1 87 ? -6.80486 -39.67324 -35.49179 1.000 29.60008 87 THR A N 1
ATOM 772 C CA . THR A 1 87 ? -7.53760 -40.33540 -34.42221 1.000 28.90123 87 THR A CA 1
ATOM 773 C C . THR A 1 87 ? -6.87883 -41.65526 -34.03518 1.000 31.46726 87 THR A C 1
ATOM 774 O O . THR A 1 87 ? -6.91285 -42.04252 -32.86165 1.000 28.52594 87 THR A O 1
ATOM 778 N N . SER A 1 88 ? -6.20562 -42.31271 -34.97415 1.000 28.72142 88 SER A N 1
ATOM 779 C CA . SER A 1 88 ? -5.58711 -43.60347 -34.71696 1.000 29.60382 88 SER A CA 1
ATOM 780 C C . SER A 1 88 ? -4.19547 -43.49847 -34.09835 1.000 26.93027 88 SER A C 1
ATOM 781 O O . SER A 1 88 ? -3.61982 -44.52934 -33.73521 1.000 30.03044 88 SER A O 1
ATOM 784 N N . ALA A 1 89 ? -3.62773 -42.29928 -33.98814 1.000 27.31593 89 ALA A N 1
ATOM 785 C CA . ALA A 1 89 ? -2.32113 -42.14946 -33.36855 1.000 25.14435 89 ALA A CA 1
ATOM 786 C C . ALA A 1 89 ? -2.38577 -42.48478 -31.88153 1.000 26.90327 89 ALA A C 1
ATOM 787 O O . ALA A 1 89 ? -3.42418 -42.31735 -31.23838 1.000 25.63263 89 ALA A O 1
ATOM 789 N N . THR A 1 90 ? -1.26809 -42.96550 -31.33065 1.000 26.26583 90 THR A N 1
ATOM 790 C CA . THR A 1 90 ? -1.19224 -43.05068 -29.87509 1.000 25.46452 90 THR A CA 1
ATOM 791 C C . THR A 1 90 ? -0.74692 -41.72787 -29.27774 1.000 24.52255 90 THR A C 1
ATOM 792 O O . THR A 1 90 ? -0.09798 -40.89820 -29.91727 1.000 24.46702 90 THR A O 1
ATOM 796 N N . MET A 1 91 ? -1.08231 -41.55089 -28.00464 1.000 22.61060 91 MET A N 1
ATOM 797 C CA . MET A 1 91 ? -0.71853 -40.32204 -27.34904 1.000 23.30414 91 MET A CA 1
ATOM 798 C C . MET A 1 91 ? 0.78860 -40.27865 -27.11321 1.000 22.77839 91 MET A C 1
ATOM 799 O O . MET A 1 91 ? 1.38506 -39.18459 -27.11920 1.000 22.45834 91 MET A O 1
ATOM 804 N N . GLY A 1 92 ? 1.41832 -41.44210 -26.93481 1.000 24.42287 92 GLY A N 1
ATOM 805 C CA . GLY A 1 92 ? 2.86886 -41.47023 -26.85277 1.000 24.56400 92 GLY A CA 1
ATOM 806 C C . GLY A 1 92 ? 3.53455 -41.02559 -28.14065 1.000 26.00900 92 GLY A C 1
ATOM 807 O O . GLY A 1 92 ? 4.55699 -40.33694 -28.11391 1.000 24.74233 92 GLY A O 1
ATOM 808 N N . GLN A 1 93 ? 2.95955 -41.40146 -29.28370 1.000 26.31190 93 GLN A N 1
ATOM 809 C CA . GLN A 1 93 ? 3.53209 -40.96518 -30.55147 1.000 25.14157 93 GLN A CA 1
ATOM 810 C C . GLN A 1 93 ? 3.34044 -39.46395 -30.72076 1.000 25.87459 93 GLN A C 1
ATOM 811 O O . GLN A 1 93 ? 4.27666 -38.75109 -31.10878 1.000 25.13156 93 GLN A O 1
ATOM 817 N N . LEU A 1 94 ? 2.13957 -38.96606 -30.41464 1.000 24.42765 94 LEU A N 1
ATOM 818 C CA A LEU A 1 94 ? 1.91145 -37.52902 -30.46568 0.507 23.92496 94 LEU A CA 1
ATOM 819 C CA B LEU A 1 94 ? 1.89361 -37.52898 -30.44360 0.493 23.96293 94 LEU A CA 1
ATOM 820 C C . LEU A 1 94 ? 2.90123 -36.79251 -29.57560 1.000 23.30767 94 LEU A C 1
ATOM 821 O O . LEU A 1 94 ? 3.47063 -35.76533 -29.98344 1.000 23.44059 94 LEU A O 1
ATOM 830 N N . TYR A 1 95 ? 3.12996 -37.31761 -28.36213 1.000 23.47810 95 TYR A N 1
ATOM 831 C CA . TYR A 1 95 ? 4.08414 -36.72314 -27.43818 1.000 26.23764 95 TYR A CA 1
ATOM 832 C C . TYR A 1 95 ? 5.48385 -36.68309 -28.04222 1.000 24.18767 95 TYR A C 1
ATOM 833 O O . TYR A 1 95 ? 6.15710 -35.65060 -28.00927 1.000 23.18636 95 TYR A O 1
ATOM 842 N N . GLU A 1 96 ? 5.94815 -37.81268 -28.57925 1.000 24.06993 96 GLU A N 1
ATOM 843 C CA . GLU A 1 96 ? 7.29897 -37.8990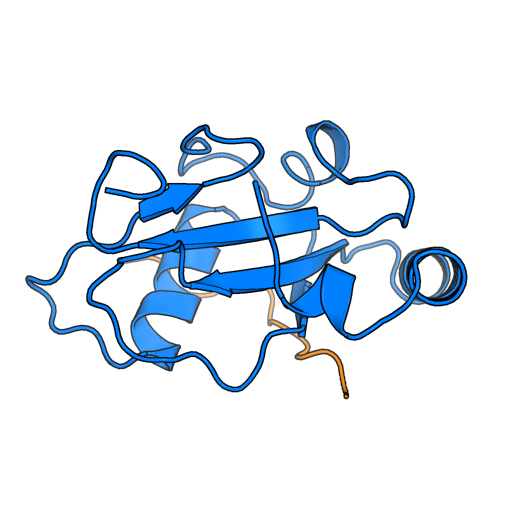3 -29.11127 1.000 24.19687 96 GLU A CA 1
ATOM 844 C C . GLU A 1 96 ? 7.50895 -36.85675 -30.19693 1.000 26.55108 96 GLU A C 1
ATOM 845 O O . GLU A 1 96 ? 8.56926 -36.22430 -30.26579 1.000 30.47587 96 GLU A O 1
ATOM 851 N N . ASP A 1 97 ? 6.47977 -36.62095 -31.01882 1.000 25.97448 97 ASP A N 1
ATOM 852 C CA . ASP A 1 97 ? 6.62913 -35.74945 -32.17828 1.000 28.39340 97 ASP A CA 1
ATOM 853 C C . ASP A 1 97 ? 6.30416 -34.28788 -31.89208 1.000 24.26355 97 ASP A C 1
ATOM 854 O O . ASP A 1 97 ? 6.70119 -33.42894 -32.68843 1.000 27.75609 97 ASP A O 1
ATOM 859 N N . ASN A 1 98 ? 5.60801 -33.98078 -30.78902 1.000 23.50959 98 ASN A N 1
ATOM 860 C CA . ASN A 1 98 ? 5.10040 -32.62647 -30.58237 1.000 22.63878 98 ASN A CA 1
ATOM 861 C C . ASN A 1 98 ? 5.36348 -32.01259 -29.21885 1.000 23.67444 98 ASN A C 1
ATOM 862 O O . ASN A 1 98 ? 5.04147 -30.83421 -29.04613 1.000 26.01371 98 ASN A O 1
ATOM 867 N N . HIS A 1 99 ? 5.91915 -32.73684 -28.24976 1.000 23.45165 99 HIS A N 1
ATOM 868 C CA . HIS A 1 99 ? 6.15924 -32.12737 -26.94856 1.000 22.69889 99 HIS A CA 1
ATOM 869 C C . HIS A 1 99 ? 7.00627 -30.86190 -27.08767 1.000 24.03960 99 HIS A C 1
ATOM 870 O O . HIS A 1 99 ? 7.85870 -30.73979 -27.97496 1.000 25.40024 99 HIS A O 1
ATOM 877 N N . GLU A 1 100 ? 6.75170 -29.90015 -26.20144 1.000 24.59074 100 GLU A N 1
ATOM 878 C CA . GLU A 1 100 ? 7.53313 -28.67865 -26.18124 1.000 25.68323 100 GLU A CA 1
ATOM 879 C C . GLU A 1 100 ? 8.79824 -28.85519 -25.32948 1.000 24.60852 100 GLU A C 1
ATOM 880 O O . GLU A 1 100 ? 9.06905 -29.92416 -24.76611 1.000 24.72873 100 GLU A O 1
ATOM 886 N N . GLU A 1 101 ? 9.57136 -27.77177 -25.21659 1.000 25.90211 101 GLU A N 1
ATOM 887 C CA . GLU A 1 101 ? 10.85244 -27.81266 -24.52335 1.000 27.18353 101 GLU A CA 1
ATOM 888 C C . GLU A 1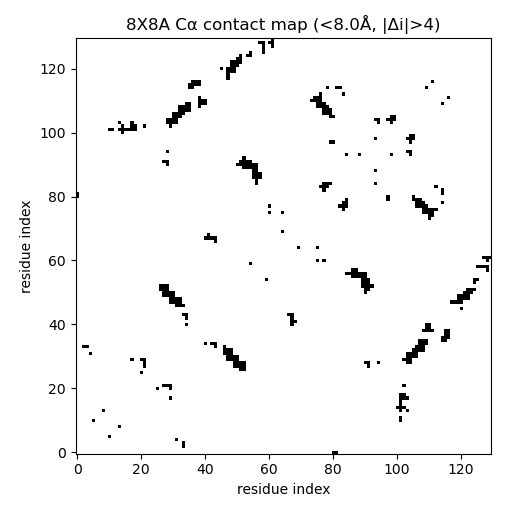 101 ? 10.73167 -27.98527 -23.00899 1.000 24.96788 101 GLU A C 1
ATOM 889 O O . GLU A 1 101 ? 11.74767 -28.25293 -22.35193 1.000 28.14388 101 GLU A O 1
ATOM 895 N N . ASP A 1 102 ? 9.52993 -27.90049 -22.44996 1.000 23.89324 102 ASP A N 1
ATOM 896 C CA . ASP A 1 102 ? 9.28926 -28.21782 -21.05428 1.000 23.61555 102 ASP A CA 1
ATOM 897 C C . ASP A 1 102 ? 8.89060 -29.66513 -20.83115 1.000 24.38982 102 ASP A C 1
ATOM 898 O O . ASP A 1 102 ? 8.57310 -30.03556 -19.70267 1.000 24.35302 102 ASP A O 1
ATOM 903 N N . TYR A 1 103 ? 8.91505 -30.48590 -21.88205 1.000 23.99233 103 TYR A N 1
ATOM 904 C CA . TYR A 1 103 ? 8.58032 -31.91253 -21.86167 1.000 21.12604 103 TYR A CA 1
ATOM 905 C C . TYR A 1 103 ? 7.08441 -32.16923 -21.68823 1.000 23.30147 103 TYR A C 1
ATOM 906 O O . TYR A 1 103 ? 6.67764 -33.29651 -21.38727 1.000 23.17392 103 TYR A O 1
ATOM 915 N N . PHE A 1 104 ? 6.24045 -31.15048 -21.88574 1.000 22.80722 104 PHE A N 1
ATOM 916 C CA . PHE A 1 104 ? 4.79041 -31.31995 -21.91408 1.000 22.35116 104 PHE A CA 1
ATOM 917 C C . PHE A 1 104 ? 4.29197 -31.35203 -23.35705 1.000 21.05304 104 PHE A C 1
ATOM 918 O O . PHE A 1 104 ? 4.87034 -30.71789 -24.25049 1.000 23.73504 104 PHE A O 1
ATOM 926 N N . LEU A 1 105 ? 3.20747 -32.09818 -23.57108 1.000 20.81665 105 LEU A N 1
ATOM 927 C CA . LEU A 1 105 ? 2.39522 -32.04885 -24.78448 1.000 20.59358 105 LEU A CA 1
ATOM 928 C C . LEU A 1 105 ? 1.18362 -31.14958 -24.55011 1.000 20.26459 105 LEU A C 1
ATOM 929 O O . LEU A 1 105 ? 0.50058 -31.27948 -23.51925 1.000 23.61672 105 LEU A O 1
ATOM 934 N N . TYR A 1 106 ? 0.94072 -30.22667 -25.48051 1.000 21.44194 106 TYR A N 1
ATOM 935 C CA . TYR A 1 106 ? -0.16346 -29.26630 -25.38546 1.000 21.10381 106 TYR A CA 1
ATOM 936 C C . TYR A 1 106 ? -1.23706 -29.61031 -26.40962 1.000 21.84962 106 TYR A C 1
ATOM 937 O O . TYR A 1 106 ? -0.94716 -29.68291 -27.60712 1.000 25.15919 106 TYR A O 1
ATOM 946 N N . VAL A 1 107 ? -2.45988 -29.85624 -25.93540 1.000 21.15178 107 VAL A N 1
ATOM 947 C CA . VAL A 1 107 ? -3.60203 -30.19620 -26.78738 1.000 20.53271 107 VAL A CA 1
ATOM 948 C C . VAL A 1 107 ? -4.69595 -29.16541 -26.55744 1.000 23.15798 107 VAL A C 1
ATOM 949 O O . VAL A 1 107 ? -5.11198 -28.95148 -25.41212 1.000 23.43601 107 VAL A O 1
ATOM 953 N N . ALA A 1 108 ? -5.15929 -28.52325 -27.62886 1.000 22.93764 108 ALA A N 1
ATOM 954 C CA . ALA A 1 108 ? -6.33285 -27.65372 -27.56765 1.000 21.77505 108 ALA A CA 1
ATOM 955 C C . ALA A 1 108 ? -7.54878 -28.41298 -28.07995 1.000 22.63091 108 ALA A C 1
ATOM 956 O O . ALA A 1 108 ? -7.43608 -29.28209 -28.94717 1.000 23.89248 108 ALA A O 1
ATOM 958 N N . TYR A 1 109 ? -8.72135 -28.11456 -27.51990 1.000 24.28341 109 TYR A N 1
ATOM 959 C CA . TYR A 1 109 ? -9.95757 -28.71653 -28.01541 1.000 22.99397 109 TYR A CA 1
ATOM 960 C C . TYR A 1 109 ? -10.96369 -27.64517 -28.42731 1.000 22.66484 109 TYR A C 1
ATOM 961 O O . TYR A 1 109 ? -10.97303 -26.52419 -27.90405 1.000 24.07200 109 TYR A O 1
ATOM 970 N N . SER A 1 110 ? -11.81926 -28.00824 -29.38655 1.000 23.58481 110 SER A N 1
ATOM 971 C CA . SER A 1 110 ? -12.75549 -27.04397 -29.95918 1.000 23.82607 110 SER A CA 1
ATOM 972 C C . SER A 1 110 ? -13.96227 -27.73771 -30.58271 1.000 24.08995 110 SER A C 1
ATOM 973 O O . SER A 1 110 ? -13.93411 -28.93301 -30.89327 1.000 23.00184 110 SER A O 1
ATOM 976 N N . ASP A 1 111 ? -15.02950 -26.95544 -30.77081 1.000 24.39670 111 ASP A N 1
ATOM 977 C CA . ASP A 1 111 ? -16.15767 -27.33977 -31.60959 1.000 23.41635 111 ASP A CA 1
ATOM 978 C C . ASP A 1 111 ? -15.94811 -27.01746 -33.08108 1.000 26.67388 111 ASP A C 1
ATOM 979 O O . ASP A 1 111 ? -16.77008 -27.42242 -33.90556 1.000 27.76119 111 ASP A O 1
ATOM 984 N N . GLU A 1 112 ? -14.90520 -26.25618 -33.42298 1.000 25.60924 112 GLU A N 1
ATOM 985 C CA A GLU A 1 112 ? -14.60446 -25.95492 -34.81207 0.523 27.94797 112 GLU A CA 1
ATOM 986 C CA B GLU A 1 112 ? -14.55881 -25.90391 -34.79500 0.477 27.98870 112 GLU A CA 1
ATOM 987 C C . GLU A 1 112 ? -13.40462 -26.75651 -35.28700 1.000 24.90766 112 GLU A C 1
ATOM 988 O O . GLU A 1 112 ? -12.52804 -27.13995 -34.51358 1.000 26.22502 112 GLU A O 1
ATOM 999 N N . SER A 1 113 ? -13.37255 -26.97804 -36.59606 1.000 28.90230 113 SER A N 1
ATOM 1000 C CA . SER A 1 113 ? -12.30736 -27.75977 -37.20365 1.000 29.70423 113 SER A CA 1
ATOM 1001 C C . SER A 1 113 ? -11.08008 -26.93214 -37.56708 1.000 31.13848 113 SER A C 1
ATOM 1002 O O . SER A 1 113 ? -10.06272 -27.50462 -37.97846 1.000 32.10374 113 SER A O 1
ATOM 1005 N N . VAL A 1 114 ? -11.12513 -25.61738 -37.36995 1.000 34.47059 114 VAL A N 1
ATOM 1006 C CA . VAL A 1 114 ? -10.01099 -24.71143 -37.63259 1.000 36.07047 114 VAL A CA 1
ATOM 1007 C C . VAL A 1 114 ? -9.63779 -24.06612 -36.30230 1.000 34.80260 114 VAL A C 1
ATOM 1008 O O . VAL A 1 114 ? -10.50600 -23.51205 -35.61686 1.000 35.32212 114 VAL A O 1
ATOM 1012 N N . TYR A 1 115 ? -8.36521 -24.14969 -35.92612 1.000 38.36209 115 TYR A N 1
ATOM 1013 C CA . TYR A 1 115 ? -7.96206 -23.64914 -34.61333 1.000 37.50786 115 TYR A CA 1
ATOM 1014 C C . TYR A 1 115 ? -8.18745 -22.14633 -34.51282 1.000 42.82821 115 TYR A C 1
ATOM 1015 O O . TYR A 1 115 ? -7.75330 -21.37353 -35.37436 1.000 43.76321 115 TYR A O 1
ATOM 1024 N N . GLY A 1 116 ? -8.87332 -21.73724 -33.45222 1.000 37.38380 116 GLY A N 1
ATOM 1025 C CA . GLY A 1 116 ? -9.07469 -20.32352 -33.20602 1.000 43.71608 116 GLY A CA 1
ATOM 1026 C C . GLY A 1 116 ? -10.05248 -19.64105 -34.13747 1.000 49.92942 116 GLY A C 1
ATOM 1027 O O . GLY A 1 116 ? -9.87762 -18.46317 -34.44787 1.000 54.35290 116 GLY A O 1
ATOM 1028 N N . LYS A 1 117 ? -11.06778 -20.35039 -34.61066 1.000 46.29386 117 LYS A N 1
ATOM 1029 C CA . LYS A 1 117 ? -12.19353 -19.70118 -35.27929 1.000 54.07531 117 LYS A CA 1
ATOM 1030 C C . LYS A 1 117 ? -13.46513 -19.95826 -34.47197 1.000 49.66614 117 LYS A C 1
ATOM 1031 O O . LYS A 1 117 ? -13.53891 -20.94559 -33.73968 1.000 47.26045 117 LYS A O 1
ATOM 1038 N N . GLU B 2 6 ? -1.44590 -27.82446 -9.76474 1.000 52.75937 201 GLU B N 1
ATOM 1039 C CA . GLU B 2 6 ? -2.45782 -28.78629 -9.3518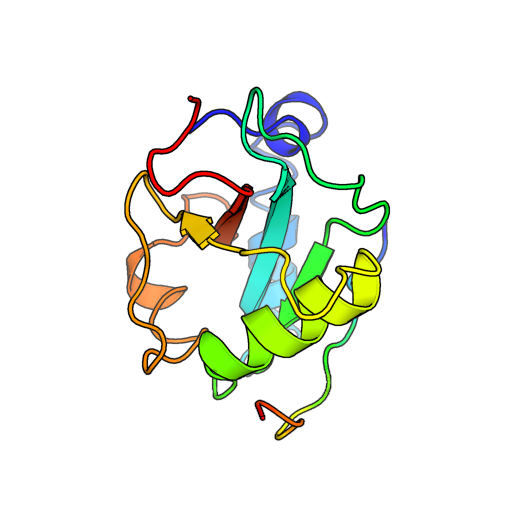2 1.000 52.31044 201 GLU B CA 1
ATOM 1040 C C . GLU B 2 6 ? -2.00242 -30.19174 -9.75711 1.000 41.00934 201 GLU B C 1
ATOM 1041 O O . GLU B 2 6 ? -0.94573 -30.35970 -10.37482 1.000 42.48460 201 GLU B O 1
ATOM 1047 N N . GLU B 2 7 ? -2.81588 -31.19203 -9.43000 1.000 48.14857 202 GLU B N 1
ATOM 1048 C CA . GLU B 2 7 ? -2.43340 -32.59106 -9.54293 1.000 42.68293 202 GLU B CA 1
ATOM 1049 C C . GLU B 2 7 ? -2.72214 -33.14301 -10.93518 1.000 38.13266 202 GLU B C 1
ATOM 1050 O O . GLU B 2 7 ? -3.68720 -32.75213 -11.59537 1.000 43.88967 202 GLU B O 1
ATOM 1056 N N . TRP B 2 8 ? -1.90161 -34.10213 -11.34766 1.000 35.96940 203 TRP B N 1
ATOM 1057 C CA . TRP B 2 8 ? -2.12683 -34.80629 -12.60427 1.000 32.61164 203 TRP B CA 1
ATOM 1058 C C . TRP B 2 8 ? -3.28970 -35.77572 -12.45469 1.000 34.81190 203 TRP B C 1
ATOM 1059 O O . TRP B 2 8 ? -3.38499 -36.49806 -11.45540 1.000 41.13404 203 TRP B O 1
ATOM 1070 N N . GLU B 2 9 ? -4.18613 -35.78369 -13.43677 1.000 31.90973 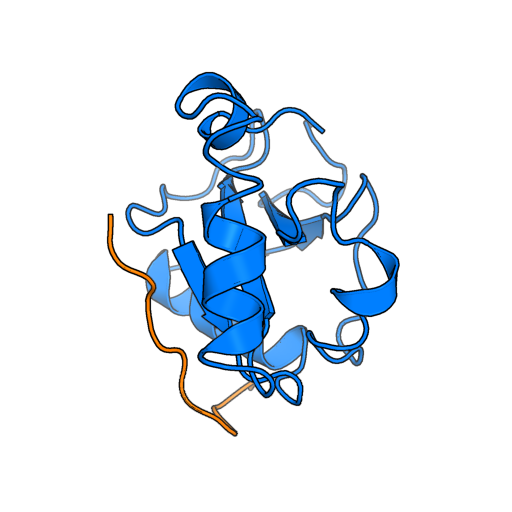204 GLU B N 1
ATOM 1071 C CA . GLU B 2 9 ? -5.21854 -36.81207 -13.50192 1.000 32.69529 204 GLU B CA 1
ATOM 1072 C C . GLU B 2 9 ? -4.59501 -38.07100 -14.09990 1.000 28.72066 204 GLU B C 1
ATOM 1073 O O . GLU B 2 9 ? -4.02621 -38.03263 -15.19618 1.000 30.29598 204 GLU B O 1
ATOM 1079 N N . MET B 2 10 ? -4.70154 -39.18435 -13.38387 1.000 32.22782 205 MET B N 1
ATOM 1080 C CA . MET B 2 10 ? -4.12506 -40.45824 -13.80689 1.000 32.31247 205 MET B CA 1
ATOM 1081 C C . MET B 2 10 ? -5.14025 -41.14980 -14.70924 1.000 31.46166 205 MET B C 1
ATOM 1082 O O . MET B 2 10 ? -6.09159 -41.76431 -14.22130 1.000 39.23551 205 MET B O 1
ATOM 1087 N N . VAL B 2 11 ? -4.97367 -41.02960 -16.02207 1.000 29.60039 206 VAL B N 1
ATOM 1088 C CA . VAL B 2 11 ? -5.95434 -41.58248 -16.96357 1.000 31.08453 206 VAL B CA 1
ATOM 1089 C C . VAL B 2 11 ? -5.77857 -43.10073 -17.04682 1.000 33.48021 206 VAL B C 1
ATOM 1090 O O . VAL B 2 11 ? -4.64259 -43.58313 -17.13494 1.000 33.02034 206 VAL B O 1
ATOM 1094 N N . PRO B 2 12 ? -6.84285 -43.89500 -16.99344 1.000 36.77925 207 PRO B N 1
ATOM 1095 C CA . PRO B 2 12 ? -6.67025 -45.35080 -17.06777 1.000 39.97534 207 PRO B CA 1
ATOM 1096 C C . PRO B 2 12 ? -6.36077 -45.84707 -18.47855 1.000 39.56304 207 PRO B C 1
ATOM 1097 O O . PRO B 2 12 ? -6.66760 -45.20477 -19.48515 1.000 37.50282 207 PRO B O 1
ATOM 1101 N N . ARG B 2 13 ? -5.72792 -47.02343 -18.53079 1.000 42.34843 208 ARG B N 1
ATOM 1102 C CA . ARG B 2 13 ? -5.43774 -47.71671 -19.78212 1.000 43.51750 208 ARG B CA 1
ATOM 1103 C C . ARG B 2 13 ? -6.69174 -48.34457 -20.38033 1.000 46.43682 208 ARG B C 1
ATOM 1104 O O . ARG B 2 13 ? -7.65750 -48.66292 -19.67981 1.000 48.77836 208 ARG B O 1
ATOM 1112 N N . HIS B 2 14 ? -6.62863 -48.56792 -21.69689 1.000 52.24314 209 HIS B N 1
ATOM 1113 C CA . HIS B 2 14 ? -7.62670 -49.30711 -22.46937 1.000 55.08709 209 HIS B CA 1
ATOM 1114 C C . HIS B 2 14 ? -9.05148 -48.99424 -22.03953 1.000 62.46941 209 HIS B C 1
ATOM 1115 O O . HIS B 2 14 ? -9.74134 -49.84707 -21.47060 1.000 69.78108 209 HIS B O 1
ATOM 1122 N N . SER B 2 15 ? -9.49192 -47.77480 -22.30175 1.000 50.89318 210 SER B N 1
ATOM 1123 C CA . SER B 2 15 ? -10.84706 -47.34429 -22.01634 1.000 55.37035 210 SER B CA 1
ATOM 1124 C C . SER B 2 15 ? -11.68726 -47.41078 -23.29293 1.000 54.97725 210 SER B C 1
ATOM 1125 O O . SER B 2 15 ? -11.23370 -47.88604 -24.33866 1.000 54.05555 210 SER B O 1
ATOM 1128 N N . GLY B 2 16 ? -12.93828 -46.93812 -23.21063 1.000 52.28429 211 GLY B N 1
ATOM 1129 C CA . GLY B 2 16 ? -13.83079 -46.98188 -24.34867 1.000 50.83683 211 GLY B CA 1
ATOM 1130 C C . GLY B 2 16 ? -13.47774 -45.95967 -25.41287 1.000 52.06589 211 GLY B C 1
ATOM 1131 O O . GLY B 2 16 ? -12.67347 -45.04387 -25.20640 1.000 44.03900 211 GLY B O 1
ATOM 1132 N N . SER B 2 17 ? -14.09700 -46.12524 -26.58399 1.000 58.73636 212 SER B N 1
ATOM 1133 C CA . SER B 2 17 ? -13.89775 -45.16417 -27.66497 1.000 62.45614 212 SER B CA 1
ATOM 1134 C C . SER B 2 17 ? -15.11584 -45.08332 -28.58352 1.000 69.31151 212 SER B C 1
ATOM 1135 O O . SER B 2 17 ? -15.17424 -44.21255 -29.45854 1.000 61.18182 212 SER B O 1
ATOM 1138 N N . GLY B 2 18 ? -16.09790 -45.96208 -28.38398 1.000 66.69402 213 GLY B N 1
ATOM 1139 C CA . GLY B 2 18 ? -17.32493 -45.92677 -29.16678 1.000 70.72987 213 GLY B CA 1
ATOM 1140 C C . GLY B 2 18 ? -17.51510 -47.10790 -30.10145 1.000 78.82641 213 GLY B C 1
ATOM 1141 O O . GLY B 2 18 ? -17.54822 -48.26273 -29.67031 1.000 86.11041 213 GLY B O 1
#

Radius of gyration: 13.8 Å; Cα contacts (8 Å, |Δi|>4): 232; chains: 2; bounding box: 36×32×28 Å